Protein AF-A0A963SPE3-F1 (afdb_monomer_lite)

Sequence (116 aa):
MRFGYSVAAAVAAVSMVAIAPAPAIAKEKAKKVPPSEITIPAPQEGSGQVVFFRPGGMGGAVACSIHENGEKISSLGGGRYFILNTTPGRHEYSVKTEKTDTLALEVEDGDRKWVA

Secondary structure (DSSP, 8-state):
------PPP--PPP-----PPPP----------------PPPPPTT-EEEEEEE---TTTTSPEEEEETTEEEEEEPTTEEEEEEE-SEEEEEEEESSSEEEEEEEE-TT-EEEE-

Radius of gyration: 27.8 Å; chains: 1; bounding box: 63×35×89 Å

pLDDT: mean 73.43, std 19.36, range [34.78, 93.56]

Structure (mmCIF, N/CA/C/O backbone):
data_AF-A0A963SPE3-F1
#
_entry.id   AF-A0A963SPE3-F1
#
loop_
_atom_site.group_PDB
_atom_site.id
_atom_site.type_symbol
_atom_site.label_atom_id
_atom_site.label_alt_id
_atom_site.label_comp_id
_atom_site.label_asym_id
_atom_site.label_entity_id
_atom_site.label_seq_id
_atom_site.pdbx_PDB_ins_code
_atom_site.Cartn_x
_atom_site.Cartn_y
_atom_site.Cartn_z
_atom_site.occupancy
_atom_site.B_iso_or_equiv
_atom_site.auth_seq_id
_atom_site.auth_comp_id
_atom_site.auth_asym_id
_atom_site.auth_atom_id
_atom_site.pdbx_PDB_model_num
ATOM 1 N N . MET A 1 1 ? 49.738 -16.525 77.535 1.00 37.38 1 MET A N 1
ATOM 2 C CA . MET A 1 1 ? 49.067 -17.107 76.346 1.00 37.38 1 MET A CA 1
ATOM 3 C C . MET A 1 1 ? 47.947 -16.137 75.968 1.00 37.38 1 MET A C 1
ATOM 5 O O . MET A 1 1 ? 47.159 -15.841 76.844 1.00 37.38 1 MET A O 1
ATOM 9 N N . ARG A 1 2 ? 48.109 -15.302 74.929 1.00 42.22 2 ARG A N 1
ATOM 10 C CA . ARG A 1 2 ? 47.752 -15.505 73.501 1.00 42.22 2 ARG A CA 1
ATOM 11 C C . ARG A 1 2 ? 46.228 -15.542 73.236 1.00 42.22 2 ARG A C 1
ATOM 13 O O . ARG A 1 2 ? 45.538 -16.277 73.922 1.00 42.22 2 ARG A O 1
ATOM 20 N N . PHE A 1 3 ? 45.830 -14.832 72.163 1.00 41.66 3 PHE A N 1
ATOM 21 C CA . PHE A 1 3 ? 44.510 -14.660 71.505 1.00 41.66 3 PHE A CA 1
ATOM 22 C C . PHE A 1 3 ? 43.601 -13.547 72.069 1.00 41.66 3 PHE A C 1
ATOM 24 O O . PHE A 1 3 ? 43.131 -13.653 73.187 1.00 41.66 3 PHE A O 1
ATOM 31 N N . GLY A 1 4 ? 43.302 -12.431 71.387 1.00 34.78 4 GLY A N 1
ATOM 32 C CA . GLY A 1 4 ? 43.532 -12.031 69.991 1.00 34.78 4 GLY A CA 1
ATOM 33 C C . GLY A 1 4 ? 42.387 -12.430 69.046 1.00 34.78 4 GLY A C 1
ATOM 34 O O . GLY A 1 4 ? 42.287 -13.600 68.712 1.00 34.78 4 GLY A O 1
ATOM 35 N N . TYR A 1 5 ? 41.620 -11.420 68.601 1.00 38.72 5 TYR A N 1
ATOM 36 C CA . TYR A 1 5 ? 40.747 -11.334 67.410 1.00 38.72 5 TYR A CA 1
ATOM 37 C C . TYR A 1 5 ? 39.609 -12.356 67.216 1.00 38.72 5 TYR A C 1
ATOM 39 O O . TYR A 1 5 ? 39.856 -13.537 67.008 1.00 38.72 5 TYR A O 1
ATOM 47 N N . SER A 1 6 ? 38.377 -11.863 67.020 1.00 41.41 6 SER A N 1
ATOM 48 C CA . SER A 1 6 ? 37.786 -11.779 65.664 1.00 41.41 6 SER A CA 1
ATOM 49 C C . SER A 1 6 ? 36.319 -11.346 65.685 1.00 41.41 6 SER A C 1
ATOM 51 O O . SER A 1 6 ? 35.466 -11.977 66.303 1.00 41.41 6 SER A O 1
ATOM 53 N N . VAL A 1 7 ? 36.048 -10.268 64.950 1.00 41.00 7 VAL A N 1
ATOM 54 C CA . VAL A 1 7 ? 34.726 -9.846 64.481 1.00 41.00 7 VAL A CA 1
ATOM 55 C C . VAL A 1 7 ? 34.216 -10.912 63.509 1.00 41.00 7 VAL A C 1
ATOM 57 O O . VAL A 1 7 ? 34.870 -11.189 62.504 1.00 41.00 7 VAL A O 1
ATOM 60 N N . ALA A 1 8 ? 33.076 -11.530 63.817 1.00 40.09 8 ALA A N 1
ATOM 61 C CA . ALA A 1 8 ? 32.427 -12.483 62.926 1.00 40.09 8 ALA A CA 1
ATOM 62 C C . ALA A 1 8 ? 31.582 -11.743 61.881 1.00 40.09 8 ALA A C 1
ATOM 64 O O . ALA A 1 8 ? 30.754 -10.893 62.201 1.00 40.09 8 ALA A O 1
ATOM 65 N N . ALA A 1 9 ? 31.852 -12.088 60.627 1.00 39.69 9 ALA A N 1
ATOM 66 C CA . ALA A 1 9 ? 31.262 -11.566 59.411 1.00 39.69 9 ALA A CA 1
ATOM 67 C C . ALA A 1 9 ? 29.748 -11.808 59.308 1.00 39.69 9 ALA A C 1
ATOM 69 O O . ALA A 1 9 ? 29.262 -12.897 59.607 1.00 39.69 9 ALA A O 1
ATOM 70 N N . ALA A 1 10 ? 29.032 -10.833 58.747 1.00 37.41 10 ALA A N 1
ATOM 71 C CA . ALA A 1 10 ? 27.769 -11.065 58.060 1.00 37.41 10 ALA A CA 1
ATOM 72 C C . ALA A 1 10 ? 27.960 -10.679 56.588 1.00 37.41 10 ALA A C 1
ATOM 74 O O . ALA A 1 10 ? 28.209 -9.525 56.245 1.00 37.41 10 ALA A O 1
ATOM 75 N N . VAL A 1 11 ? 27.917 -11.699 55.736 1.00 41.72 11 VAL A N 1
ATOM 76 C CA . VAL A 1 11 ? 28.038 -11.632 54.281 1.00 41.72 11 VAL A CA 1
ATOM 77 C C . VAL A 1 11 ? 26.748 -11.025 53.724 1.00 41.72 11 VAL A C 1
ATOM 79 O O . VAL A 1 11 ? 25.688 -11.635 53.843 1.00 41.72 11 VAL A O 1
ATOM 82 N N . ALA A 1 12 ? 26.815 -9.834 53.127 1.00 42.25 12 ALA A N 1
ATOM 83 C CA . ALA A 1 12 ? 25.702 -9.276 52.361 1.00 42.25 12 ALA A CA 1
ATOM 84 C C . ALA A 1 12 ? 25.794 -9.772 50.912 1.00 42.25 12 ALA A C 1
ATOM 86 O O . ALA A 1 12 ? 26.774 -9.523 50.210 1.00 42.25 12 ALA A O 1
ATOM 87 N N . ALA A 1 13 ? 24.784 -10.537 50.507 1.00 43.81 13 ALA A N 1
ATOM 88 C CA . ALA A 1 13 ? 24.682 -11.194 49.217 1.00 43.81 13 ALA A CA 1
ATOM 89 C C . ALA A 1 13 ? 24.573 -10.199 48.049 1.00 43.81 13 ALA A C 1
ATOM 91 O O . ALA A 1 13 ? 23.844 -9.211 48.103 1.00 43.81 13 ALA A O 1
ATOM 92 N N . VAL A 1 14 ? 25.280 -10.522 46.966 1.00 47.44 14 VAL A N 1
ATOM 93 C CA . VAL A 1 14 ? 25.146 -9.921 45.637 1.00 47.44 14 VAL A CA 1
ATOM 94 C C . VAL A 1 14 ? 23.843 -10.417 45.006 1.00 47.44 14 VAL A C 1
ATOM 96 O O . VAL A 1 14 ? 23.682 -11.616 44.797 1.00 47.44 14 VAL A O 1
ATOM 99 N N . SER A 1 15 ? 22.940 -9.511 44.638 1.00 44.19 15 SER A N 1
ATOM 100 C CA . SER A 1 15 ? 21.844 -9.800 43.705 1.00 44.19 15 SER A CA 1
ATOM 101 C C . SER A 1 15 ? 22.047 -8.976 42.437 1.00 44.19 15 SER A C 1
ATOM 103 O O . SER A 1 15 ? 21.698 -7.800 42.359 1.00 44.19 15 SER A O 1
ATOM 105 N N . MET A 1 16 ? 22.686 -9.613 41.459 1.00 45.50 16 MET A N 1
ATOM 106 C CA . MET A 1 16 ? 22.954 -9.093 40.124 1.00 45.50 16 MET A CA 1
ATOM 107 C C . MET A 1 16 ? 21.651 -9.161 39.315 1.00 45.50 16 MET A C 1
ATOM 109 O O . MET A 1 16 ? 21.162 -10.249 39.014 1.00 45.50 16 MET A O 1
ATOM 113 N N . VAL A 1 17 ? 21.057 -8.008 39.002 1.00 51.69 17 VAL A N 1
ATOM 114 C CA . VAL A 1 17 ? 19.892 -7.919 38.111 1.00 51.69 17 VAL A CA 1
ATOM 115 C C . VAL A 1 17 ? 20.358 -8.252 36.695 1.00 51.69 17 VAL A C 1
ATOM 117 O O . VAL A 1 17 ? 21.122 -7.506 36.086 1.00 51.69 17 VAL A O 1
ATOM 120 N N . ALA A 1 18 ? 19.922 -9.402 36.187 1.00 50.50 18 ALA A N 1
ATOM 121 C CA . ALA A 1 18 ? 20.159 -9.821 34.816 1.00 50.50 18 ALA A CA 1
ATOM 122 C C . ALA A 1 18 ? 19.353 -8.930 33.854 1.00 50.50 18 ALA A C 1
ATOM 124 O O . ALA A 1 18 ? 18.129 -9.018 33.782 1.00 50.50 18 ALA A O 1
ATOM 125 N N . ILE A 1 19 ? 20.045 -8.068 33.108 1.00 56.88 19 ILE A N 1
ATOM 126 C CA . ILE A 1 19 ? 19.494 -7.386 31.934 1.00 56.88 19 ILE A CA 1
ATOM 127 C C . ILE A 1 19 ? 19.416 -8.422 30.809 1.00 56.88 19 ILE A C 1
ATOM 129 O O . ILE A 1 19 ? 20.440 -8.883 30.306 1.00 56.88 19 ILE A O 1
ATOM 133 N N . ALA A 1 20 ? 18.200 -8.812 30.430 1.00 56.09 20 ALA A N 1
ATOM 134 C CA . ALA A 1 20 ? 17.963 -9.612 29.235 1.00 56.09 20 ALA A CA 1
ATOM 135 C C . ALA A 1 20 ? 18.270 -8.770 27.977 1.00 56.09 20 ALA A C 1
ATOM 137 O O . ALA A 1 20 ? 17.799 -7.632 27.885 1.00 56.09 20 ALA A O 1
ATOM 138 N N . PRO A 1 21 ? 19.031 -9.280 26.992 1.00 50.62 21 PRO A N 1
ATOM 139 C CA . PRO A 1 21 ? 19.214 -8.585 25.726 1.00 50.62 21 PRO A CA 1
ATOM 140 C C . PRO A 1 21 ? 17.937 -8.704 24.881 1.00 50.62 21 PRO A C 1
ATOM 142 O O . PRO A 1 21 ? 17.513 -9.803 24.523 1.00 50.62 21 PRO A O 1
ATOM 145 N N . ALA A 1 22 ? 17.326 -7.566 24.548 1.00 58.44 22 ALA A N 1
ATOM 146 C CA . ALA A 1 22 ? 16.305 -7.494 23.506 1.00 58.44 22 ALA A CA 1
ATOM 147 C C . ALA A 1 22 ? 16.918 -7.898 22.147 1.00 58.44 22 ALA A C 1
ATOM 149 O O . ALA A 1 22 ? 18.071 -7.540 21.875 1.00 58.44 22 ALA A O 1
ATOM 150 N N . PRO A 1 23 ? 16.192 -8.617 21.272 1.00 48.06 23 PRO A N 1
ATOM 151 C CA . PRO A 1 23 ? 16.711 -8.975 19.963 1.00 48.06 23 PRO A CA 1
ATOM 152 C C . PRO A 1 23 ? 16.878 -7.706 19.122 1.00 48.06 23 PRO A C 1
ATOM 154 O O . PRO A 1 23 ? 15.931 -6.960 18.873 1.00 48.06 23 PRO A O 1
ATOM 157 N N . ALA A 1 24 ? 18.109 -7.455 18.683 1.00 47.81 24 ALA A N 1
ATOM 158 C CA . ALA A 1 24 ? 18.411 -6.427 17.705 1.00 47.81 24 ALA A CA 1
ATOM 159 C C . ALA A 1 24 ? 17.755 -6.801 16.366 1.00 47.81 24 ALA A C 1
ATOM 161 O O . ALA A 1 24 ? 18.131 -7.794 15.743 1.00 47.81 24 ALA A O 1
ATOM 162 N N . ILE A 1 25 ? 16.787 -6.001 15.909 1.00 51.66 25 ILE A N 1
ATOM 163 C CA . ILE A 1 25 ? 16.257 -6.078 14.543 1.00 51.66 25 ILE A CA 1
ATOM 164 C C . ILE A 1 25 ? 17.413 -5.737 13.595 1.00 51.66 25 ILE A C 1
ATOM 166 O O . ILE A 1 25 ? 17.814 -4.578 13.452 1.00 51.66 25 ILE A O 1
ATOM 170 N N . ALA A 1 26 ? 17.990 -6.764 12.975 1.00 46.47 26 ALA A N 1
ATOM 171 C CA . ALA A 1 26 ? 18.986 -6.609 11.933 1.00 46.47 26 ALA A CA 1
ATOM 172 C C . ALA A 1 26 ? 18.363 -5.834 10.762 1.00 46.47 26 ALA A C 1
ATOM 174 O O . ALA A 1 26 ? 17.379 -6.267 10.164 1.00 46.47 26 ALA A O 1
ATOM 175 N N . LYS A 1 27 ? 18.944 -4.679 10.416 1.00 52.44 27 LYS A N 1
ATOM 176 C CA . LYS A 1 27 ? 18.660 -4.002 9.148 1.00 52.44 27 LYS A CA 1
ATOM 177 C C . LYS A 1 27 ? 19.197 -4.877 8.020 1.00 52.44 27 LYS A C 1
ATOM 179 O O . LYS A 1 27 ? 20.383 -4.817 7.693 1.00 52.44 27 LYS A O 1
ATOM 184 N N . GLU A 1 28 ? 18.332 -5.706 7.452 1.00 52.50 28 GLU A N 1
ATOM 185 C CA . GLU A 1 28 ? 18.641 -6.487 6.263 1.00 52.50 28 GLU A CA 1
ATOM 186 C C . GLU A 1 28 ? 19.014 -5.531 5.120 1.00 52.50 28 GLU A C 1
ATOM 188 O O . GLU A 1 28 ? 18.248 -4.645 4.729 1.00 52.50 28 GLU A O 1
ATOM 193 N N . LYS A 1 29 ? 20.239 -5.664 4.598 1.00 47.78 29 LYS A N 1
ATOM 194 C CA . LYS A 1 29 ? 20.638 -4.967 3.376 1.00 47.78 29 LYS A CA 1
ATOM 195 C C . LYS A 1 29 ? 19.817 -5.548 2.230 1.00 47.78 29 LYS A C 1
ATOM 197 O O . LYS A 1 29 ? 20.049 -6.688 1.842 1.00 47.78 29 LYS A O 1
ATOM 202 N N . ALA A 1 30 ? 18.907 -4.743 1.684 1.00 52.16 30 ALA A N 1
ATOM 203 C CA . ALA A 1 30 ? 18.098 -5.080 0.518 1.00 52.16 30 ALA A CA 1
ATOM 204 C C . ALA A 1 30 ? 18.988 -5.574 -0.637 1.00 52.16 30 ALA A C 1
ATOM 206 O O . ALA A 1 30 ? 19.634 -4.790 -1.338 1.00 52.16 30 ALA A O 1
ATOM 207 N N . LYS A 1 31 ? 19.039 -6.897 -0.802 1.00 41.31 31 LYS A N 1
ATOM 208 C CA . LYS A 1 31 ? 19.703 -7.575 -1.912 1.00 41.31 31 LYS A CA 1
ATOM 209 C C . LYS A 1 31 ? 18.892 -7.267 -3.171 1.00 41.31 31 LYS A C 1
ATOM 211 O O . LYS A 1 31 ? 17.667 -7.351 -3.153 1.00 41.31 31 LYS A O 1
ATOM 216 N N . LYS A 1 32 ? 19.557 -6.858 -4.253 1.00 45.81 32 LYS A N 1
ATOM 217 C CA . LYS A 1 32 ? 18.905 -6.570 -5.539 1.00 45.81 32 LYS A CA 1
ATOM 218 C C . LYS A 1 32 ? 18.317 -7.880 -6.073 1.00 45.81 32 LYS A C 1
ATOM 220 O O . LYS A 1 32 ? 19.061 -8.732 -6.550 1.00 45.81 32 LYS A O 1
ATOM 225 N N . VAL A 1 33 ? 17.008 -8.055 -5.911 1.00 55.41 33 VAL A N 1
ATOM 226 C CA . VAL A 1 33 ? 16.270 -9.220 -6.408 1.00 55.41 33 VAL A CA 1
ATOM 227 C C . VAL A 1 33 ? 16.192 -9.084 -7.939 1.00 55.41 33 VAL A C 1
ATOM 229 O O . VAL A 1 33 ? 15.833 -8.004 -8.420 1.00 55.41 33 VAL A O 1
ATOM 232 N N . PRO A 1 34 ? 16.603 -10.097 -8.727 1.00 49.84 34 PRO A N 1
ATOM 233 C CA . PRO A 1 34 ? 16.319 -10.130 -10.165 1.00 49.84 34 PRO A CA 1
ATOM 234 C C . PRO A 1 34 ? 14.793 -10.106 -10.393 1.00 49.84 34 PRO A C 1
ATOM 236 O O . PRO A 1 34 ? 14.057 -10.351 -9.439 1.00 49.84 34 PRO A O 1
ATOM 239 N N . PRO A 1 35 ? 14.280 -9.811 -11.604 1.00 54.03 35 PRO A N 1
ATOM 240 C CA . PRO A 1 35 ? 12.847 -9.878 -11.894 1.00 54.03 35 PRO A CA 1
ATOM 241 C C . PRO A 1 35 ? 12.383 -11.344 -11.942 1.00 54.03 35 PRO A C 1
ATOM 243 O O . PRO A 1 35 ? 12.017 -11.871 -12.984 1.00 54.03 35 PRO A O 1
ATOM 246 N N . SER A 1 36 ? 12.464 -12.030 -10.808 1.00 56.94 36 SER A N 1
ATOM 247 C CA . SER A 1 36 ? 11.649 -13.192 -10.504 1.00 56.94 36 SER A CA 1
ATOM 248 C C . SER A 1 36 ? 10.209 -12.697 -10.453 1.00 56.94 36 SER A C 1
ATOM 250 O O . SER A 1 36 ? 9.967 -11.620 -9.907 1.00 56.94 36 SER A O 1
ATOM 252 N N . GLU A 1 37 ? 9.271 -13.442 -11.023 1.00 63.09 37 GLU A N 1
ATOM 253 C CA . GLU A 1 37 ? 7.843 -13.124 -10.977 1.00 63.09 37 GLU A CA 1
ATOM 254 C C . GLU A 1 37 ? 7.438 -12.746 -9.542 1.00 63.09 37 GLU A C 1
ATOM 256 O O . GLU A 1 37 ? 7.486 -13.566 -8.621 1.00 63.09 37 GLU A O 1
ATOM 261 N N . ILE A 1 38 ? 7.131 -11.463 -9.323 1.00 68.69 38 ILE A N 1
ATOM 262 C CA . ILE A 1 38 ? 6.795 -10.940 -7.998 1.00 68.69 38 ILE A CA 1
ATOM 263 C C . ILE A 1 38 ? 5.410 -11.486 -7.659 1.00 68.69 38 ILE A C 1
ATOM 265 O O . ILE A 1 38 ? 4.389 -10.951 -8.084 1.00 68.69 38 ILE A O 1
ATOM 269 N N . THR A 1 39 ? 5.381 -12.585 -6.911 1.00 79.81 39 THR A N 1
ATOM 270 C CA . THR A 1 39 ? 4.137 -13.181 -6.429 1.00 79.81 39 THR A CA 1
ATOM 271 C C . THR A 1 39 ? 3.679 -12.411 -5.199 1.00 79.81 39 THR A C 1
ATOM 273 O O . THR A 1 39 ? 4.303 -12.491 -4.140 1.00 79.81 39 THR A O 1
ATOM 276 N N . ILE A 1 40 ? 2.595 -11.647 -5.338 1.00 81.69 40 ILE A N 1
ATOM 277 C CA . ILE A 1 40 ? 1.977 -10.940 -4.213 1.00 81.69 40 ILE A CA 1
ATOM 278 C C . ILE A 1 40 ? 0.871 -11.823 -3.623 1.00 81.69 40 ILE A C 1
ATOM 280 O O . ILE A 1 40 ? -0.085 -12.139 -4.342 1.00 81.69 40 ILE A O 1
ATOM 284 N N . PRO A 1 41 ? 0.965 -12.207 -2.335 1.00 85.00 41 PRO A N 1
ATOM 285 C CA . PRO A 1 41 ? -0.007 -13.083 -1.687 1.00 85.00 41 PRO A CA 1
ATOM 286 C C . PRO A 1 41 ? -1.385 -12.426 -1.655 1.00 85.00 41 PRO A C 1
ATOM 288 O O . PRO A 1 41 ? -1.480 -11.219 -1.427 1.00 85.00 41 PRO A O 1
ATOM 291 N N . ALA A 1 42 ? -2.438 -13.209 -1.894 1.00 84.44 42 ALA A N 1
ATOM 292 C CA . ALA A 1 42 ? -3.815 -12.722 -1.862 1.00 84.44 42 ALA A CA 1
ATOM 293 C C . ALA A 1 42 ? -4.145 -12.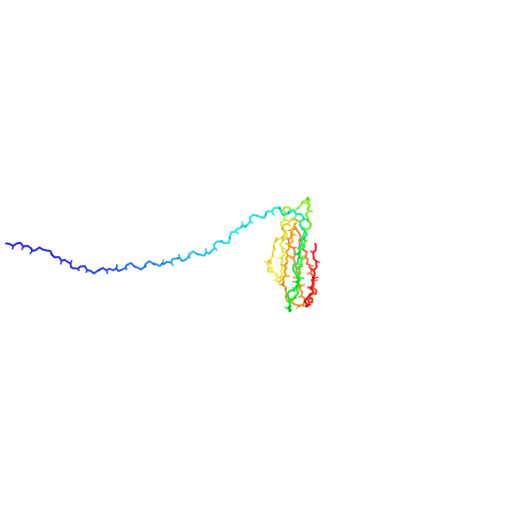012 -0.527 1.00 84.44 42 ALA A C 1
ATOM 295 O O . ALA A 1 42 ? -3.495 -12.298 0.488 1.00 84.44 42 ALA A O 1
ATOM 296 N N . PRO A 1 43 ? -5.115 -11.078 -0.518 1.00 84.00 43 PRO A N 1
ATOM 297 C CA . PRO A 1 43 ? -5.609 -10.470 0.715 1.00 84.00 43 PRO A CA 1
ATOM 298 C C . PRO A 1 43 ? -6.058 -11.543 1.716 1.00 84.00 43 PRO A C 1
ATOM 300 O O . PRO A 1 43 ? -6.554 -12.600 1.326 1.00 84.00 43 PRO A O 1
ATOM 303 N N . GLN A 1 44 ? -5.845 -11.288 3.007 1.00 82.00 44 GLN A N 1
ATOM 304 C CA . GLN A 1 44 ? -6.366 -12.158 4.063 1.00 82.00 44 GLN A CA 1
ATOM 305 C C . GLN A 1 44 ? -7.891 -12.013 4.128 1.00 82.00 44 GLN A C 1
ATOM 307 O O . GLN A 1 44 ? -8.396 -10.907 3.960 1.00 82.00 44 GLN A O 1
ATOM 312 N N . GLU A 1 45 ? -8.618 -13.104 4.379 1.00 81.94 45 GLU A N 1
ATOM 313 C CA . GLU A 1 45 ? -10.075 -13.049 4.569 1.00 81.94 45 GLU A CA 1
ATOM 314 C C . GLU A 1 45 ? -10.434 -12.071 5.700 1.00 81.94 45 GLU A C 1
ATOM 316 O O . GLU A 1 45 ? -9.783 -12.064 6.749 1.00 81.94 45 GLU A O 1
ATOM 321 N N . GLY A 1 46 ? -11.448 -11.226 5.499 1.00 85.00 46 GLY A N 1
ATOM 322 C CA . GLY A 1 46 ? -11.806 -10.171 6.452 1.00 85.00 46 GLY A CA 1
ATOM 323 C C . GLY A 1 46 ? -10.931 -8.913 6.358 1.00 85.00 46 GLY A C 1
ATOM 324 O O . GLY A 1 46 ? -11.060 -8.020 7.197 1.00 85.00 46 GLY A O 1
ATOM 325 N N . SER A 1 47 ? -9.992 -8.845 5.408 1.00 86.69 47 SER A N 1
ATOM 326 C CA . SER A 1 47 ? -9.083 -7.717 5.196 1.00 86.69 47 SER A CA 1
ATOM 327 C C . SER A 1 47 ? -8.998 -7.337 3.722 1.00 86.69 47 SER A C 1
ATOM 329 O O . SER A 1 47 ? -9.071 -8.171 2.821 1.00 86.69 47 SER A O 1
ATOM 331 N N . GLY A 1 48 ? -8.762 -6.057 3.477 1.00 90.50 48 GLY A N 1
ATOM 332 C CA . GLY A 1 48 ? -8.328 -5.569 2.181 1.00 90.50 48 GLY A CA 1
ATOM 333 C C . GLY A 1 48 ? -6.809 -5.499 2.079 1.00 90.50 48 GLY A C 1
ATOM 334 O O . GLY A 1 48 ? -6.091 -5.505 3.083 1.00 90.50 48 GLY A O 1
ATOM 335 N N . GLN A 1 49 ? -6.294 -5.412 0.857 1.00 92.56 49 GLN A N 1
ATOM 336 C CA . GLN A 1 49 ? -4.863 -5.257 0.613 1.00 92.56 49 GLN A CA 1
ATOM 337 C C . GLN A 1 49 ? -4.584 -4.054 -0.282 1.00 92.56 49 GLN A C 1
ATOM 339 O O . GLN A 1 49 ? -5.126 -3.935 -1.377 1.00 92.56 49 GLN A O 1
ATOM 344 N N . VAL A 1 50 ? -3.674 -3.186 0.143 1.00 92.00 50 VAL A N 1
ATOM 345 C CA . VAL A 1 50 ? -3.177 -2.068 -0.659 1.00 92.00 50 VAL A CA 1
ATOM 346 C C . VAL A 1 50 ? -1.714 -2.324 -0.983 1.00 92.00 50 VAL A C 1
ATOM 348 O O . VAL A 1 50 ? -0.876 -2.475 -0.094 1.00 92.00 50 VAL A O 1
ATOM 351 N N . VAL A 1 51 ? -1.395 -2.385 -2.271 1.00 91.81 51 VAL A N 1
ATOM 352 C CA . VAL A 1 51 ?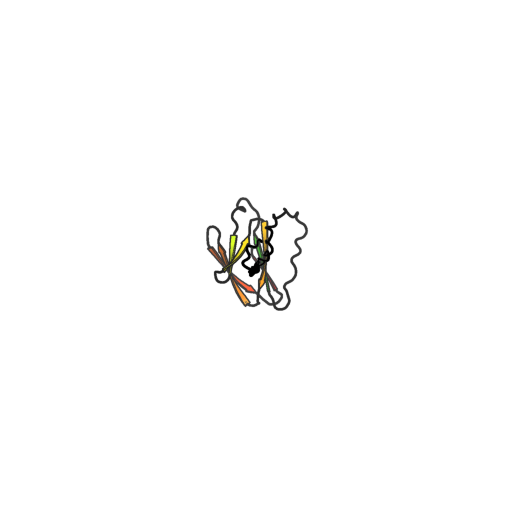 -0.023 -2.528 -2.747 1.00 91.81 51 VAL A CA 1
ATOM 353 C C . VAL A 1 51 ? 0.448 -1.194 -3.294 1.00 91.81 51 VAL A C 1
ATOM 355 O O . VAL A 1 51 ? 0.037 -0.764 -4.370 1.00 91.81 51 VAL A O 1
ATOM 358 N N . PHE A 1 52 ? 1.354 -0.565 -2.558 1.00 90.75 52 PHE A N 1
ATOM 359 C CA . PHE A 1 52 ? 2.065 0.622 -3.003 1.00 90.75 52 PHE A CA 1
ATOM 360 C C . PHE A 1 52 ? 3.293 0.181 -3.783 1.00 90.75 52 PHE A C 1
ATOM 362 O O . PHE A 1 52 ? 4.145 -0.525 -3.248 1.00 90.75 52 PHE A O 1
ATOM 369 N N . PHE A 1 53 ? 3.414 0.597 -5.031 1.00 88.44 53 PHE A N 1
ATOM 370 C CA . PHE A 1 53 ? 4.583 0.387 -5.867 1.00 88.44 53 PHE A CA 1
ATOM 371 C C . PHE A 1 53 ? 5.184 1.739 -6.210 1.00 88.44 53 PHE A C 1
ATOM 373 O O . PHE A 1 53 ? 4.469 2.679 -6.503 1.00 88.44 53 PHE A O 1
ATOM 380 N N . ARG A 1 54 ? 6.510 1.848 -6.201 1.00 86.31 54 ARG A N 1
ATOM 381 C CA . ARG A 1 54 ? 7.179 3.029 -6.733 1.00 86.3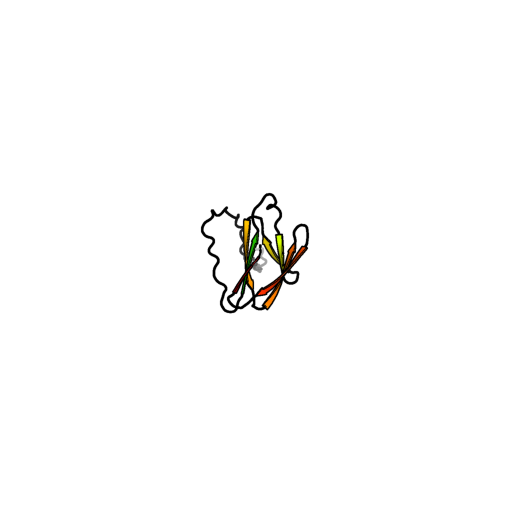1 54 ARG A CA 1
ATOM 382 C C . ARG A 1 54 ? 8.097 2.619 -7.874 1.00 86.31 54 ARG A C 1
ATOM 384 O O . ARG A 1 54 ? 9.122 1.976 -7.607 1.00 86.31 54 ARG A O 1
ATOM 391 N N . PRO A 1 55 ? 7.810 3.038 -9.117 1.00 82.12 55 PRO A N 1
ATOM 392 C CA . PRO A 1 55 ? 8.716 2.829 -10.234 1.00 82.12 55 PRO A CA 1
ATOM 393 C C . PRO A 1 55 ? 10.132 3.330 -9.913 1.00 82.12 55 PRO A C 1
ATOM 395 O O . PRO A 1 55 ? 10.334 4.364 -9.272 1.00 82.12 55 PRO A O 1
ATOM 398 N N . GLY A 1 56 ? 11.143 2.568 -10.326 1.00 77.50 56 GLY A N 1
ATOM 399 C CA . GLY A 1 56 ? 12.531 3.028 -10.281 1.00 77.50 56 GLY A CA 1
ATOM 400 C C . GLY A 1 56 ? 12.808 4.038 -11.398 1.00 77.50 56 GLY A C 1
ATOM 401 O O . GLY A 1 56 ? 12.190 3.974 -12.455 1.00 77.50 56 GLY A O 1
ATOM 402 N N . GLY A 1 57 ? 13.753 4.955 -11.186 1.00 75.69 57 GLY A N 1
ATOM 403 C CA . GLY A 1 57 ? 14.143 5.946 -12.193 1.00 75.69 57 GLY A CA 1
ATOM 404 C C . GLY A 1 57 ? 15.248 6.888 -11.713 1.00 75.69 57 GLY A C 1
ATOM 405 O O . GLY A 1 57 ? 15.696 6.803 -10.563 1.00 75.69 57 GLY A O 1
ATOM 406 N N . MET A 1 58 ? 15.681 7.793 -12.596 1.00 63.78 58 MET A N 1
ATOM 407 C CA . MET A 1 58 ? 16.638 8.864 -12.288 1.00 63.78 58 MET A CA 1
ATOM 408 C C . MET A 1 58 ? 15.971 9.837 -11.290 1.00 63.78 58 MET A C 1
ATOM 410 O O . MET A 1 58 ? 15.206 10.705 -11.685 1.00 63.78 58 MET A O 1
ATOM 414 N N . GLY A 1 59 ? 16.157 9.607 -9.984 1.00 66.88 59 GLY A N 1
ATOM 415 C CA . GLY A 1 59 ? 15.400 10.266 -8.898 1.00 66.88 59 GLY A CA 1
ATOM 416 C C . GLY A 1 59 ? 14.976 9.332 -7.750 1.00 66.88 59 GLY A C 1
ATOM 417 O O . GLY A 1 59 ? 14.494 9.782 -6.712 1.00 66.88 59 GLY A O 1
ATOM 418 N N . GLY A 1 60 ? 15.204 8.019 -7.877 1.00 63.38 60 GLY A N 1
ATOM 419 C CA . GLY A 1 60 ? 14.814 7.006 -6.882 1.00 63.38 60 GLY A CA 1
ATOM 420 C C . GLY A 1 60 ? 15.564 7.027 -5.538 1.00 63.38 60 GLY A C 1
ATOM 421 O O . GLY A 1 60 ? 15.294 6.170 -4.694 1.00 63.38 60 GLY A O 1
ATOM 422 N N . ALA A 1 61 ? 16.494 7.968 -5.332 1.00 65.06 61 ALA A N 1
ATOM 423 C CA . ALA A 1 61 ? 17.303 8.072 -4.115 1.00 65.06 61 ALA A CA 1
ATOM 424 C C . ALA A 1 61 ? 16.528 8.643 -2.911 1.00 65.06 61 ALA A C 1
ATOM 426 O O . ALA A 1 61 ? 16.818 8.280 -1.773 1.00 65.06 61 ALA A O 1
ATOM 427 N N . VAL A 1 62 ? 15.522 9.493 -3.144 1.00 71.88 62 VAL A N 1
ATOM 428 C CA . VAL A 1 62 ? 14.688 10.068 -2.074 1.00 71.88 62 VAL A CA 1
ATOM 429 C C . VAL A 1 62 ? 13.542 9.115 -1.782 1.00 71.88 62 VAL A C 1
ATOM 431 O O . VAL A 1 62 ? 12.743 8.878 -2.679 1.00 71.88 62 VAL A O 1
ATOM 434 N N . ALA A 1 63 ? 13.447 8.546 -0.579 1.00 74.44 63 ALA A N 1
ATOM 435 C CA . ALA A 1 63 ? 12.348 7.651 -0.207 1.00 74.44 63 ALA A CA 1
ATOM 436 C C . ALA A 1 63 ? 11.039 8.425 0.046 1.00 74.44 63 ALA A C 1
ATOM 438 O O . ALA A 1 63 ? 11.047 9.442 0.734 1.00 74.44 63 ALA A O 1
ATOM 439 N N . CYS A 1 64 ? 9.918 7.922 -0.473 1.00 82.44 64 CYS A N 1
ATOM 440 C CA . CYS A 1 64 ? 8.589 8.483 -0.241 1.00 82.44 64 CYS A CA 1
ATOM 441 C C . CYS A 1 64 ? 8.032 7.945 1.075 1.00 82.44 64 CYS A C 1
ATOM 443 O O . CYS A 1 64 ? 7.918 6.728 1.221 1.00 82.44 64 CYS A O 1
ATOM 445 N N . SER A 1 65 ? 7.687 8.813 2.025 1.00 88.88 65 SER A N 1
ATOM 446 C CA . SER A 1 65 ? 7.072 8.370 3.282 1.00 88.88 65 SER A CA 1
ATOM 447 C C . SER A 1 65 ? 5.558 8.313 3.134 1.00 88.88 65 SER A C 1
ATOM 449 O O . SER A 1 65 ? 4.934 9.347 2.904 1.00 88.88 65 SER A O 1
ATOM 451 N N . ILE A 1 66 ? 4.990 7.118 3.268 1.00 90.69 66 ILE A N 1
ATOM 452 C CA . ILE A 1 66 ? 3.548 6.879 3.235 1.00 90.69 66 ILE A CA 1
ATOM 453 C C . ILE A 1 66 ? 3.028 7.022 4.659 1.00 90.69 66 ILE A C 1
ATOM 455 O O . ILE A 1 66 ? 3.590 6.436 5.590 1.00 90.69 66 ILE A O 1
ATOM 459 N N . HIS A 1 67 ? 1.972 7.805 4.815 1.00 92.50 67 HIS A N 1
ATOM 460 C CA . HIS A 1 67 ? 1.290 8.023 6.075 1.00 92.50 67 HIS A CA 1
ATOM 461 C C . HIS A 1 67 ? -0.183 7.691 5.933 1.00 92.50 67 HIS A C 1
ATOM 463 O O . HIS A 1 67 ? -0.765 7.917 4.878 1.00 92.50 67 HIS A O 1
ATOM 469 N N . GLU A 1 68 ? -0.782 7.239 7.017 1.00 92.25 68 GLU A N 1
ATOM 470 C CA . GLU A 1 68 ? -2.215 7.037 7.158 1.00 92.25 68 GLU A CA 1
ATOM 471 C C . GLU A 1 68 ? -2.619 7.639 8.503 1.00 92.25 68 GLU A C 1
ATOM 473 O O . GLU A 1 68 ? -1.895 7.486 9.486 1.00 92.25 68 GLU A O 1
ATOM 478 N N . ASN A 1 69 ? -3.712 8.405 8.549 1.00 88.88 69 ASN A N 1
ATOM 479 C CA . ASN A 1 69 ? -4.144 9.111 9.768 1.00 88.88 69 ASN A CA 1
ATOM 480 C C . ASN A 1 69 ? -3.052 10.003 10.406 1.00 88.88 69 ASN A C 1
ATOM 482 O O . ASN A 1 69 ? -3.032 10.233 11.612 1.00 88.88 69 ASN A O 1
ATOM 486 N N . GLY A 1 70 ? -2.112 10.501 9.594 1.00 87.06 70 GLY A N 1
ATOM 487 C CA . GLY A 1 70 ? -0.975 11.312 10.043 1.00 87.06 70 GLY A CA 1
ATOM 488 C C . GLY A 1 70 ? 0.225 10.517 10.575 1.00 87.06 70 GLY A C 1
ATOM 489 O O . GLY A 1 70 ? 1.298 11.103 10.742 1.00 87.06 70 GLY A O 1
ATOM 490 N N . GLU A 1 71 ? 0.098 9.203 10.765 1.00 90.69 71 GLU A N 1
ATOM 491 C CA . GLU A 1 71 ? 1.186 8.328 11.200 1.00 90.69 71 GLU A CA 1
ATOM 492 C C . GLU A 1 71 ? 1.928 7.733 10.005 1.00 90.69 71 GLU A C 1
ATOM 494 O O . GLU A 1 71 ? 1.325 7.316 9.019 1.00 90.69 71 GLU A O 1
ATOM 499 N N . LYS A 1 72 ? 3.261 7.683 10.077 1.00 92.50 72 LYS A N 1
ATOM 500 C CA . LYS A 1 72 ? 4.074 7.091 9.014 1.00 92.50 72 LYS A CA 1
ATOM 501 C C . LYS A 1 72 ? 4.018 5.566 9.087 1.00 92.50 72 LYS A C 1
ATOM 503 O O . LYS A 1 72 ? 4.689 4.971 9.926 1.00 92.50 72 LYS A O 1
ATOM 508 N N . ILE A 1 73 ? 3.337 4.955 8.125 1.00 93.12 73 ILE A N 1
ATOM 509 C CA . ILE A 1 73 ? 3.223 3.499 8.009 1.00 93.12 73 ILE A CA 1
ATOM 510 C C . ILE A 1 73 ? 4.398 2.869 7.251 1.00 93.12 73 ILE A C 1
ATOM 512 O O . ILE A 1 73 ? 4.771 1.731 7.521 1.00 93.12 73 ILE A O 1
ATOM 516 N N . SER A 1 74 ? 5.013 3.586 6.298 1.00 90.25 74 SER A N 1
ATOM 517 C CA . SER A 1 74 ? 6.113 3.031 5.496 1.00 90.25 74 SER A CA 1
ATOM 518 C C . SER A 1 74 ? 6.964 4.096 4.795 1.00 90.25 74 SER A C 1
ATOM 520 O O . SER A 1 74 ? 6.632 5.282 4.752 1.00 90.25 74 SER A O 1
ATOM 522 N N . SER A 1 75 ? 8.094 3.673 4.227 1.00 89.12 75 SER A N 1
ATOM 523 C CA . SER A 1 75 ? 8.946 4.501 3.369 1.00 89.12 75 SER A CA 1
ATOM 524 C C . SER A 1 75 ? 9.415 3.713 2.139 1.00 89.12 75 SER A C 1
ATOM 526 O O . SER A 1 75 ? 10.176 2.755 2.270 1.00 89.12 75 SER A O 1
ATOM 528 N N . LEU A 1 76 ? 9.014 4.135 0.934 1.0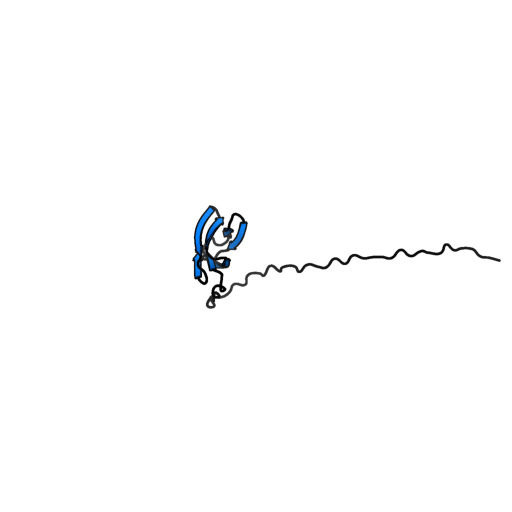0 86.69 76 LEU A N 1
ATOM 529 C CA . LEU A 1 76 ? 9.369 3.476 -0.332 1.00 86.69 76 LEU A CA 1
ATOM 530 C C . LEU A 1 76 ? 10.521 4.175 -1.059 1.00 86.69 76 LEU A C 1
ATOM 532 O O . LEU A 1 76 ? 10.403 5.306 -1.537 1.00 86.69 76 LEU A O 1
ATOM 536 N N . GLY A 1 77 ? 11.628 3.454 -1.234 1.00 84.06 77 GLY A N 1
ATOM 537 C CA . GLY A 1 77 ? 12.666 3.818 -2.208 1.00 84.06 77 GLY A CA 1
ATOM 538 C C . GLY A 1 77 ? 12.256 3.472 -3.643 1.00 84.06 77 GLY A C 1
ATOM 539 O O . GLY A 1 77 ? 11.320 2.703 -3.847 1.00 84.06 77 GLY A O 1
ATOM 540 N N . GLY A 1 78 ? 12.954 4.024 -4.639 1.00 84.44 78 GLY A N 1
ATOM 541 C CA . GLY A 1 78 ? 12.673 3.718 -6.046 1.00 84.44 78 GLY A CA 1
ATOM 542 C C . GLY A 1 78 ? 12.849 2.229 -6.373 1.00 84.44 78 GLY A C 1
ATOM 543 O O . GLY A 1 78 ? 13.799 1.596 -5.909 1.00 84.44 78 GLY A O 1
ATOM 544 N N . GLY A 1 79 ? 11.935 1.680 -7.176 1.00 84.69 79 GLY A N 1
ATOM 545 C CA . GLY A 1 79 ? 11.933 0.273 -7.588 1.00 84.69 79 GLY A CA 1
ATOM 546 C C . GLY A 1 79 ? 11.521 -0.700 -6.482 1.00 84.69 79 GLY A C 1
ATOM 547 O O . GLY A 1 79 ? 11.881 -1.874 -6.546 1.00 84.69 79 GLY A O 1
ATOM 548 N N . ARG A 1 80 ? 10.822 -0.222 -5.447 1.00 86.69 80 ARG A N 1
ATOM 549 C CA . ARG A 1 80 ? 10.316 -1.048 -4.342 1.00 86.69 80 ARG A CA 1
ATOM 550 C C . ARG A 1 80 ? 8.799 -0.987 -4.270 1.00 86.69 80 ARG A C 1
ATOM 552 O O . ARG A 1 80 ? 8.179 -0.068 -4.799 1.00 86.69 80 ARG A O 1
ATOM 559 N N . TYR A 1 81 ? 8.232 -1.961 -3.575 1.00 88.75 81 TYR A N 1
ATOM 560 C CA . TYR A 1 81 ? 6.824 -1.988 -3.221 1.00 88.75 81 TYR A CA 1
ATOM 561 C C . TYR A 1 81 ? 6.649 -2.255 -1.724 1.00 88.75 81 TYR A C 1
ATOM 563 O O . TYR A 1 81 ? 7.567 -2.728 -1.050 1.00 88.75 81 TYR A O 1
ATOM 571 N N . PHE A 1 82 ? 5.464 -1.938 -1.222 1.00 89.81 82 PHE A N 1
ATOM 572 C CA . PHE A 1 82 ? 5.000 -2.208 0.129 1.00 89.81 82 PHE A CA 1
ATOM 573 C C . PHE A 1 82 ? 3.575 -2.740 0.044 1.00 89.81 82 PHE A C 1
ATOM 575 O O . PHE A 1 82 ? 2.736 -2.160 -0.640 1.00 89.81 82 PHE A O 1
ATOM 582 N N . ILE A 1 83 ? 3.325 -3.852 0.724 1.00 91.50 83 ILE A N 1
ATOM 583 C CA . ILE A 1 83 ? 1.999 -4.452 0.831 1.00 91.50 83 ILE A CA 1
ATOM 584 C C . ILE A 1 83 ? 1.479 -4.113 2.220 1.00 91.50 83 ILE A C 1
ATOM 586 O O . ILE A 1 83 ? 2.124 -4.446 3.215 1.00 91.50 83 ILE A O 1
ATOM 590 N N . LEU A 1 84 ? 0.325 -3.465 2.270 1.00 91.31 84 LEU A N 1
ATOM 591 C CA . LEU A 1 84 ? -0.411 -3.174 3.485 1.00 91.31 84 LEU A CA 1
ATOM 592 C C . LEU A 1 84 ? -1.681 -4.020 3.488 1.00 91.31 84 LEU A C 1
ATOM 594 O O . LEU A 1 84 ? -2.516 -3.868 2.601 1.00 91.31 84 LEU A O 1
ATOM 598 N N . ASN A 1 85 ? -1.840 -4.883 4.487 1.00 92.25 85 ASN A N 1
ATOM 599 C CA . ASN A 1 85 ? -3.148 -5.452 4.792 1.00 92.25 85 ASN A CA 1
ATOM 600 C C . ASN A 1 85 ? -3.863 -4.474 5.725 1.00 92.25 85 ASN A C 1
ATOM 602 O O . ASN A 1 85 ? -3.292 -4.062 6.735 1.00 92.25 85 ASN A O 1
ATOM 606 N N . THR A 1 86 ? -5.078 -4.089 5.365 1.00 91.69 86 THR A N 1
ATOM 607 C CA . THR A 1 86 ? -5.869 -3.089 6.081 1.00 91.69 86 THR A CA 1
ATOM 608 C C . THR A 1 86 ? -7.303 -3.573 6.259 1.00 91.69 86 THR A C 1
ATOM 610 O O . THR A 1 86 ? -7.744 -4.515 5.600 1.00 91.69 86 THR A O 1
ATOM 613 N N . THR A 1 87 ? -8.040 -2.951 7.173 1.00 92.56 87 THR A N 1
ATOM 614 C CA . THR A 1 87 ? -9.476 -3.199 7.321 1.00 92.56 87 THR A CA 1
ATOM 615 C C . THR A 1 87 ? -10.229 -2.787 6.054 1.00 92.56 87 THR A C 1
ATOM 617 O O . THR A 1 87 ? -9.801 -1.857 5.380 1.00 92.56 87 THR A O 1
ATOM 620 N N . PRO A 1 88 ? -11.360 -3.416 5.712 1.00 93.44 88 PRO A N 1
ATOM 621 C CA . PRO A 1 88 ? -12.243 -2.879 4.684 1.00 93.44 88 PRO A CA 1
ATOM 622 C C . PRO A 1 88 ? -12.809 -1.512 5.101 1.00 93.44 88 PRO A C 1
ATOM 624 O O . PRO A 1 88 ? -13.113 -1.287 6.275 1.00 93.44 88 PRO A O 1
ATOM 627 N N . GLY A 1 89 ? -12.978 -0.614 4.135 1.00 92.62 89 GLY A N 1
ATOM 628 C CA . GLY A 1 89 ? -13.533 0.722 4.314 1.00 92.62 89 GLY A CA 1
ATOM 629 C C . GLY A 1 89 ? -12.693 1.819 3.667 1.00 92.62 89 GLY A C 1
ATOM 630 O O . GLY A 1 89 ? -11.831 1.575 2.817 1.00 92.62 89 GLY A O 1
ATOM 631 N N . ARG A 1 90 ? -12.973 3.057 4.073 1.00 93.25 90 ARG A N 1
ATOM 632 C CA . ARG A 1 90 ? -12.317 4.247 3.540 1.00 93.25 90 ARG A CA 1
ATOM 633 C C . ARG A 1 90 ? -10.967 4.485 4.205 1.00 93.25 90 ARG A C 1
ATOM 635 O O . ARG A 1 90 ? -10.899 4.721 5.410 1.00 93.25 90 ARG A O 1
ATOM 642 N N . HIS A 1 91 ? -9.924 4.539 3.390 1.00 93.38 91 HIS A N 1
ATOM 643 C CA . HIS A 1 91 ? -8.557 4.828 3.800 1.00 93.38 91 HIS A CA 1
ATOM 644 C C . HIS A 1 91 ? -8.031 6.085 3.115 1.00 93.38 91 HIS A C 1
ATOM 646 O O . HIS A 1 91 ? -8.266 6.305 1.929 1.00 93.38 91 HIS A O 1
ATOM 652 N N . GLU A 1 92 ? -7.308 6.921 3.858 1.00 93.56 92 GLU A N 1
ATOM 653 C CA . GLU A 1 92 ? -6.657 8.113 3.317 1.00 93.56 92 GLU A CA 1
ATOM 654 C C . GLU A 1 92 ? -5.152 8.032 3.555 1.00 93.56 92 GLU A C 1
ATOM 656 O O . GLU A 1 92 ? -4.668 8.071 4.690 1.00 93.56 92 GLU A O 1
ATOM 661 N N . TYR A 1 93 ? -4.413 7.926 2.456 1.00 92.44 93 TYR A N 1
ATOM 662 C CA . TYR A 1 93 ? -2.966 7.824 2.459 1.00 92.44 93 TYR A CA 1
ATOM 663 C C . TYR A 1 93 ? -2.354 9.135 2.002 1.00 92.44 93 TYR A C 1
ATOM 665 O O . TYR A 1 93 ? -2.772 9.701 0.998 1.00 92.44 93 TYR A O 1
ATOM 673 N N . SER A 1 94 ? -1.319 9.602 2.694 1.00 89.94 94 SER A N 1
ATOM 674 C CA . SER A 1 94 ? -0.525 10.743 2.244 1.00 89.94 94 SER A CA 1
ATOM 675 C C . SER A 1 94 ? 0.931 10.366 2.031 1.00 89.94 94 SER A C 1
ATOM 677 O O . SER A 1 94 ? 1.577 9.726 2.865 1.00 89.94 94 SER A O 1
ATOM 679 N N . VAL A 1 95 ? 1.468 10.781 0.893 1.00 87.62 95 VAL A N 1
ATOM 680 C CA . VAL A 1 95 ? 2.847 10.537 0.502 1.00 87.62 95 VAL A CA 1
ATOM 681 C C . VAL A 1 95 ? 3.620 11.839 0.626 1.00 87.62 95 VAL A C 1
ATOM 683 O O . VAL A 1 95 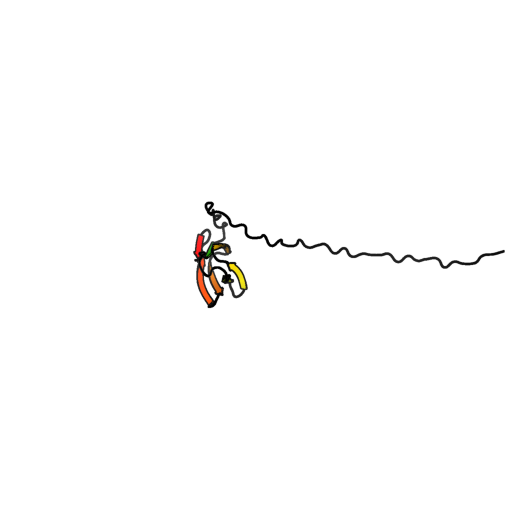? 3.299 12.835 -0.017 1.00 87.62 95 VAL A O 1
ATOM 686 N N . LYS A 1 96 ? 4.659 11.830 1.462 1.00 82.38 96 LYS A N 1
ATOM 687 C CA . LYS A 1 96 ? 5.553 12.976 1.650 1.00 82.38 96 LYS A CA 1
ATOM 688 C C . LYS A 1 96 ? 6.879 12.714 0.950 1.00 82.38 96 LYS A C 1
ATOM 690 O O . LYS A 1 96 ? 7.605 11.780 1.310 1.00 82.38 96 LYS A O 1
ATOM 695 N N . THR A 1 97 ? 7.173 13.542 -0.045 1.00 75.56 97 THR A N 1
ATOM 696 C CA . THR A 1 97 ? 8.463 13.618 -0.744 1.00 75.56 97 THR A CA 1
ATOM 697 C C . THR A 1 97 ? 8.966 15.063 -0.694 1.00 75.56 97 THR A C 1
ATOM 699 O O . THR A 1 97 ? 9.384 15.515 0.367 1.00 75.56 97 THR A O 1
ATOM 702 N N . GLU A 1 98 ? 8.874 15.799 -1.802 1.00 69.94 98 GLU A N 1
ATOM 703 C CA . GLU A 1 98 ? 9.094 17.249 -1.918 1.00 69.94 98 GLU A CA 1
ATOM 704 C C . GLU A 1 98 ? 7.777 18.032 -1.782 1.00 69.94 98 GLU A C 1
ATOM 706 O O . GLU A 1 98 ? 7.761 19.182 -1.348 1.00 69.94 98 GLU A O 1
ATOM 711 N N . LYS A 1 99 ? 6.657 17.386 -2.126 1.00 69.81 99 LYS A N 1
ATOM 712 C CA . LYS A 1 99 ? 5.286 17.849 -1.897 1.00 69.81 99 LYS A CA 1
ATOM 713 C C . LYS A 1 99 ? 4.504 16.747 -1.188 1.00 69.81 99 LYS A C 1
ATOM 715 O O . LYS A 1 99 ? 4.924 15.589 -1.177 1.00 69.81 99 LYS A O 1
ATOM 720 N N . THR A 1 100 ? 3.404 17.133 -0.551 1.00 79.94 100 THR A N 1
ATOM 721 C CA . THR A 1 100 ? 2.462 16.175 0.033 1.00 79.94 100 THR A CA 1
ATOM 722 C C . THR A 1 100 ? 1.388 15.886 -0.999 1.00 79.94 100 THR A C 1
ATOM 724 O O . THR A 1 100 ? 0.739 16.819 -1.467 1.00 79.94 100 THR A O 1
ATOM 727 N N . ASP A 1 101 ? 1.234 14.615 -1.343 1.00 84.50 101 ASP A N 1
ATOM 728 C CA . ASP A 1 101 ? 0.121 14.110 -2.142 1.00 84.50 101 ASP A CA 1
ATOM 729 C C . ASP A 1 101 ? -0.785 13.269 -1.239 1.00 84.50 101 ASP A C 1
ATOM 731 O O . ASP A 1 101 ? -0.270 12.553 -0.376 1.00 84.50 101 ASP A O 1
ATOM 735 N N . THR A 1 102 ? -2.103 13.380 -1.395 1.00 87.81 102 THR A N 1
ATOM 736 C CA . THR A 1 102 ? -3.080 12.651 -0.577 1.00 87.81 102 THR A CA 1
ATOM 737 C C . THR A 1 102 ? -4.037 11.894 -1.484 1.00 87.81 102 THR A C 1
ATOM 739 O O . THR A 1 102 ? -4.656 12.480 -2.370 1.00 87.81 102 THR A O 1
ATOM 742 N N . LEU A 1 103 ? -4.192 10.600 -1.221 1.00 89.44 103 LEU A N 1
ATOM 743 C CA . LEU A 1 103 ? -5.032 9.681 -1.969 1.00 89.44 103 LEU A CA 1
ATOM 744 C C . LEU A 1 103 ? -6.034 9.009 -1.027 1.00 89.44 103 LEU A C 1
ATOM 746 O O . LEU A 1 103 ? -5.647 8.300 -0.098 1.00 89.44 103 LEU A O 1
ATOM 750 N N . ALA A 1 104 ? -7.322 9.201 -1.302 1.00 92.12 104 ALA A N 1
ATOM 751 C CA . ALA A 1 104 ? -8.399 8.471 -0.646 1.00 92.12 104 ALA A CA 1
ATOM 752 C C . ALA A 1 104 ? -8.755 7.218 -1.461 1.00 92.12 104 ALA A C 1
ATOM 754 O O . ALA A 1 104 ? -8.981 7.305 -2.669 1.00 92.12 104 ALA A O 1
ATOM 755 N N . LEU A 1 105 ? -8.815 6.066 -0.800 1.00 89.94 105 LEU A N 1
ATOM 756 C CA . LEU A 1 105 ? -9.141 4.768 -1.381 1.00 89.94 105 LEU A CA 1
ATOM 757 C C . LEU A 1 105 ? -10.274 4.117 -0.595 1.00 89.94 105 LEU A C 1
ATOM 759 O O . LEU A 1 105 ? -10.240 4.089 0.632 1.00 89.94 105 LEU A O 1
ATOM 763 N N . GLU A 1 106 ? -11.237 3.548 -1.311 1.00 92.31 106 GLU A N 1
ATOM 764 C CA . GLU A 1 106 ? -12.206 2.621 -0.729 1.00 92.31 106 GLU A CA 1
ATOM 765 C C . GLU A 1 106 ? -11.676 1.200 -0.922 1.00 92.31 106 GLU A C 1
ATOM 767 O O . GLU A 1 106 ? -11.397 0.780 -2.052 1.00 92.31 106 GLU A O 1
ATOM 772 N N . VAL A 1 107 ? -11.482 0.483 0.179 1.00 91.88 107 VAL A N 1
ATOM 773 C CA . VAL A 1 107 ? -10.931 -0.870 0.184 1.00 91.88 107 VAL A CA 1
ATOM 774 C C . VAL A 1 107 ? -12.035 -1.852 0.561 1.00 91.88 107 VAL A C 1
ATOM 776 O O . VAL A 1 107 ? -12.658 -1.721 1.609 1.00 91.88 107 VAL A O 1
ATOM 779 N N . GLU A 1 108 ? -12.277 -2.843 -0.290 1.00 88.94 108 GLU A N 1
ATOM 780 C CA . GLU A 1 108 ? -13.283 -3.880 -0.054 1.00 88.94 108 GLU A CA 1
ATOM 781 C C . GLU A 1 108 ? -12.652 -5.130 0.575 1.00 88.94 108 GLU A C 1
ATOM 783 O O . GLU A 1 108 ? -11.438 -5.344 0.504 1.00 88.94 108 GLU A O 1
ATOM 788 N N . ASP A 1 109 ? -13.485 -5.955 1.209 1.00 90.31 109 ASP A N 1
ATOM 789 C CA . ASP A 1 109 ? -13.048 -7.224 1.785 1.00 90.31 109 ASP A CA 1
ATOM 790 C C . ASP A 1 109 ? -12.546 -8.185 0.702 1.00 90.31 109 ASP A C 1
ATOM 792 O O . ASP A 1 109 ? -13.189 -8.359 -0.333 1.00 90.31 109 ASP A O 1
ATOM 796 N N . GLY A 1 110 ? -11.381 -8.794 0.930 1.00 86.62 110 GLY A N 1
ATOM 797 C CA . GLY A 1 110 ? -10.772 -9.711 -0.030 1.00 86.62 110 GLY A CA 1
ATOM 798 C C . GLY A 1 110 ? -10.265 -9.043 -1.314 1.00 86.62 110 GLY A C 1
ATOM 799 O O . GLY A 1 110 ? -9.773 -9.746 -2.200 1.00 86.62 110 GLY A O 1
ATOM 800 N N . ASP A 1 111 ? -10.347 -7.712 -1.428 1.00 86.06 111 ASP A N 1
ATOM 801 C CA . ASP A 1 111 ? -9.925 -6.977 -2.618 1.00 86.06 111 ASP A CA 1
ATOM 802 C C . ASP A 1 111 ? -8.495 -6.429 -2.498 1.00 86.06 111 ASP A C 1
ATOM 804 O O . ASP A 1 111 ? -7.973 -6.151 -1.411 1.00 86.06 111 ASP A O 1
ATOM 808 N N . ARG A 1 112 ? -7.845 -6.264 -3.655 1.00 90.31 112 ARG A N 1
ATOM 809 C CA . ARG A 1 112 ? -6.513 -5.672 -3.776 1.00 90.31 112 ARG A CA 1
ATOM 810 C C . ARG A 1 112 ? -6.557 -4.376 -4.573 1.00 90.31 112 ARG A C 1
ATOM 812 O O . ARG A 1 112 ? -6.828 -4.379 -5.773 1.00 90.31 112 ARG A O 1
ATOM 819 N N . LYS A 1 113 ? -6.104 -3.287 -3.954 1.00 91.38 113 LYS A N 1
ATOM 820 C CA . LYS A 1 113 ? -5.847 -2.013 -4.633 1.00 91.38 113 LYS A CA 1
ATOM 821 C C . LYS A 1 113 ? -4.363 -1.837 -4.946 1.00 91.38 113 LYS A C 1
ATOM 823 O O . LYS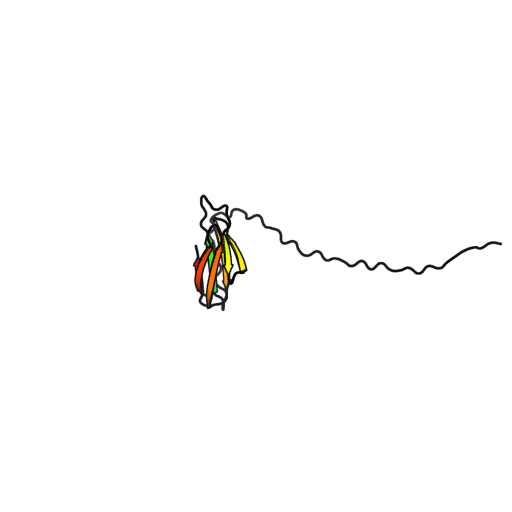 A 1 113 ? -3.498 -2.183 -4.142 1.00 91.38 113 LYS A O 1
ATOM 828 N N . TRP A 1 114 ? -4.073 -1.267 -6.112 1.00 88.75 114 TRP A N 1
ATOM 829 C CA . TRP A 1 114 ? -2.719 -0.937 -6.558 1.00 88.75 114 TRP A CA 1
ATOM 830 C C . TRP A 1 114 ? -2.541 0.578 -6.599 1.00 88.75 114 TRP A C 1
ATOM 832 O O . TRP A 1 114 ? -3.378 1.281 -7.161 1.00 88.75 114 TRP A O 1
ATOM 842 N N . VAL A 1 115 ? -1.446 1.066 -6.023 1.00 87.94 115 VAL A N 1
ATOM 843 C CA . VAL A 1 115 ? -1.095 2.491 -5.959 1.00 87.94 115 VAL A CA 1
ATOM 844 C C . VAL A 1 115 ? 0.324 2.655 -6.487 1.00 87.94 115 VAL A C 1
ATOM 846 O O . VAL A 1 115 ? 1.209 1.920 -6.049 1.00 87.94 115 VAL A O 1
ATOM 849 N N . ALA A 1 116 ? 0.541 3.579 -7.425 1.00 82.06 116 ALA A N 1
ATOM 850 C CA . ALA A 1 116 ? 1.826 3.807 -8.093 1.00 82.06 116 ALA A CA 1
ATOM 851 C C . ALA A 1 116 ? 2.335 5.243 -7.918 1.00 82.06 116 ALA A C 1
ATOM 853 O O . ALA A 1 116 ? 1.473 6.143 -7.812 1.00 82.06 116 ALA A O 1
#

Foldseek 3Di:
DDDDDDDDDDDDDDDDPDDDDDDDPDPDDPDPDDPDPPDDDFADAQWFKEKEAAAADPPQPFWKFKDWPNHGPDTDGHGDMDMDIGGAAWTWIWIDTPDIDIDIDGTHGRYYHYHD